Protein AF-A0A920QS45-F1 (afdb_monomer)

Secondary structure (DSSP, 8-state):
--EEEE-TTT--EEETTS-SB-TTT--B-TTPEEEEHHHHHHHHHHHHHHHHHHHHHHHHHHHHHHHHHHHHHHHHHTTTHHHHSPPPPPS---PPP--TT-B-SGGGSTT-----SS-PP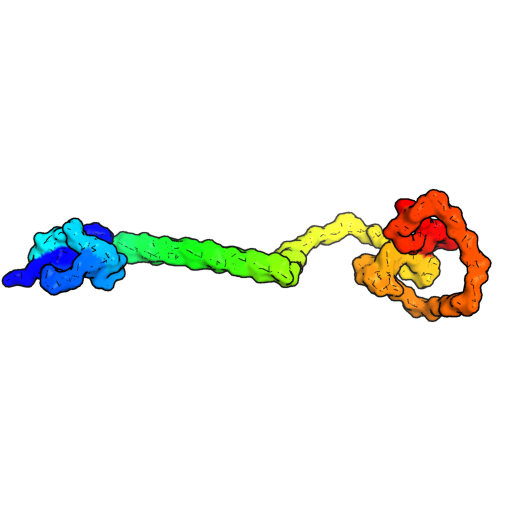P-SS-------SS---S--EEETTEEE---

Mean predicted aligned error: 12.73 Å

Sequence (151 aa):
MEQVRLCVYCGHPNNVGGGSRCRNCWLSLSAARILLRNEAEEISRQRRFRHLRIRIIRRSLLVMVILSLLAWLIIAQNNLASVIWPPNAASTDLNANTDVTSWSQFRNGVNNTGYVSDNSPTPDKILWTFKSSRPLVASPAVVRDRVFLSP

Solvent-accessible surface area (backbone atoms only — not comparable to full-atom values): 9375 Å² total; per-residue (Å²): 136,64,61,22,28,28,31,79,82,55,26,51,72,37,60,70,90,52,74,67,46,37,94,85,77,63,46,75,40,87,78,36,49,78,37,49,49,72,64,40,51,58,55,18,63,71,40,36,58,61,44,50,51,53,52,51,52,56,49,50,51,52,49,52,54,51,53,51,53,51,52,50,52,54,34,67,76,66,65,42,53,58,76,78,55,58,75,78,77,75,96,62,89,85,67,74,63,64,52,80,88,34,30,55,44,74,39,41,44,96,81,52,74,60,66,66,92,58,86,75,78,79,76,90,63,86,88,78,88,83,86,71,97,55,70,67,80,56,82,71,26,31,51,87,97,39,80,47,78,48,97

pLDDT: mean 87.39, std 6.18, range [61.34, 97.75]

Structure (mmCIF, N/CA/C/O backbone):
data_AF-A0A920QS45-F1
#
_entry.id   AF-A0A920QS45-F1
#
loop_
_atom_site.group_PDB
_atom_site.id
_atom_site.type_symbol
_atom_site.label_atom_id
_atom_site.label_alt_id
_atom_site.label_comp_id
_atom_site.label_asym_id
_atom_site.label_entity_id
_atom_site.label_seq_id
_atom_site.pdbx_PDB_ins_code
_atom_site.Cartn_x
_atom_site.Cartn_y
_atom_site.Cartn_z
_atom_site.occupancy
_atom_site.B_iso_or_equiv
_atom_site.auth_seq_id
_atom_site.auth_comp_id
_atom_site.auth_asym_id
_atom_site.auth_atom_id
_atom_site.pdbx_PDB_model_num
ATOM 1 N N . MET A 1 1 ? -40.079 -0.367 49.063 1.00 61.34 1 MET A N 1
ATOM 2 C CA . MET A 1 1 ? -38.703 -0.720 48.642 1.00 61.34 1 MET A CA 1
ATOM 3 C C . MET A 1 1 ? -38.710 -0.934 47.136 1.00 61.34 1 MET A C 1
ATOM 5 O O . MET A 1 1 ? -39.547 -1.691 46.663 1.00 61.34 1 MET A O 1
ATOM 9 N N . GLU A 1 2 ? -37.876 -0.217 46.380 1.00 85.06 2 GLU A N 1
ATOM 10 C CA . GLU A 1 2 ? -37.890 -0.251 44.908 1.00 85.06 2 GLU A CA 1
ATOM 11 C C . GLU A 1 2 ? -37.088 -1.455 44.378 1.00 85.06 2 GLU A C 1
ATOM 13 O O . GLU A 1 2 ? -35.934 -1.663 44.766 1.00 85.06 2 GLU A O 1
ATOM 18 N N . GLN A 1 3 ? -37.704 -2.257 43.506 1.00 91.31 3 GLN A N 1
ATOM 19 C CA . GLN A 1 3 ? -37.072 -3.413 42.864 1.00 91.31 3 GLN A CA 1
ATOM 20 C C . GLN A 1 3 ? -36.575 -3.051 41.462 1.00 91.31 3 GLN A C 1
ATOM 22 O O . GLN A 1 3 ? -37.232 -2.315 40.724 1.00 91.31 3 GLN A O 1
ATOM 27 N N . VAL A 1 4 ? -35.429 -3.610 41.068 1.00 93.00 4 VAL A N 1
ATOM 28 C CA . VAL A 1 4 ? -34.799 -3.381 39.761 1.00 93.00 4 VAL A CA 1
ATOM 29 C C . VAL A 1 4 ? -34.357 -4.697 39.118 1.00 93.00 4 VAL A C 1
ATOM 31 O O . VAL A 1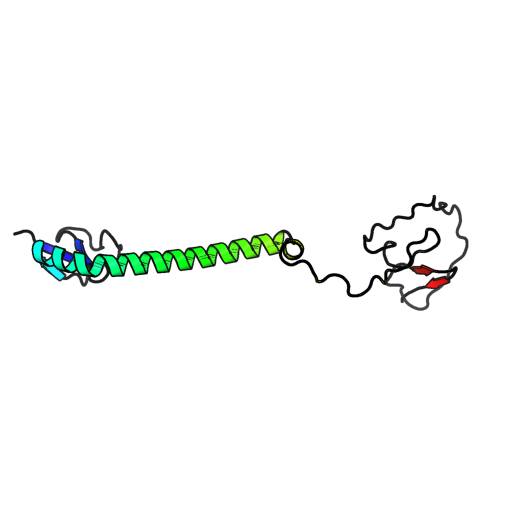 4 ? -34.009 -5.662 39.792 1.00 93.00 4 VAL A O 1
ATOM 34 N N . ARG A 1 5 ? -34.346 -4.732 37.784 1.00 93.25 5 ARG A N 1
ATOM 35 C CA . ARG A 1 5 ? -33.800 -5.816 36.958 1.00 93.25 5 ARG A CA 1
ATOM 36 C C . ARG A 1 5 ? -32.318 -5.571 36.684 1.00 93.25 5 ARG A C 1
ATOM 38 O O . ARG A 1 5 ? -31.958 -4.674 35.916 1.00 93.25 5 ARG A O 1
ATOM 45 N N . LEU A 1 6 ? -31.453 -6.393 37.266 1.00 91.94 6 LEU A N 1
ATOM 46 C CA . LEU A 1 6 ? -30.013 -6.343 37.044 1.00 91.94 6 LEU A CA 1
ATOM 47 C C . LEU A 1 6 ? -29.637 -7.090 35.757 1.00 91.94 6 LEU A C 1
ATOM 49 O O . LEU A 1 6 ? -29.892 -8.288 35.610 1.00 91.94 6 LEU A O 1
ATOM 53 N N . CYS A 1 7 ? -28.994 -6.392 34.818 1.00 90.75 7 CYS A N 1
ATOM 54 C CA . CYS A 1 7 ? -28.494 -7.013 33.594 1.00 90.75 7 CYS A CA 1
ATOM 55 C C . CYS A 1 7 ? -27.327 -7.966 33.899 1.00 90.75 7 CYS A C 1
ATOM 57 O O . CYS A 1 7 ? -26.301 -7.543 34.428 1.00 90.75 7 CYS A O 1
ATOM 59 N N . VAL A 1 8 ? -27.441 -9.232 33.488 1.00 88.00 8 VAL A N 1
ATOM 60 C CA . VAL A 1 8 ? -26.410 -10.262 33.729 1.00 88.00 8 VAL A CA 1
ATOM 61 C C . VAL A 1 8 ? -25.086 -9.934 33.037 1.00 88.00 8 VAL A C 1
ATOM 63 O O . VAL A 1 8 ? -24.020 -10.231 33.571 1.00 88.00 8 VAL A O 1
ATOM 66 N N . TYR A 1 9 ? -25.151 -9.275 31.879 1.00 86.12 9 TYR A N 1
ATOM 67 C CA . TYR A 1 9 ? -23.979 -8.960 31.068 1.00 86.12 9 TYR A CA 1
ATOM 68 C C . TYR A 1 9 ? -23.231 -7.728 31.580 1.00 86.12 9 TYR A C 1
ATOM 70 O O . TYR A 1 9 ? -22.056 -7.816 31.922 1.00 86.12 9 TYR A O 1
ATOM 78 N N . CYS A 1 10 ? -23.904 -6.575 31.651 1.00 87.12 10 CYS A N 1
ATOM 79 C CA . CYS A 1 10 ? -23.245 -5.310 31.994 1.00 87.12 10 CYS A CA 1
ATOM 80 C C . CYS A 1 10 ? -23.381 -4.890 33.460 1.00 87.12 10 CYS A C 1
ATOM 82 O O . CYS A 1 10 ? -22.761 -3.907 33.858 1.00 87.12 10 CYS A O 1
ATOM 84 N N . GLY A 1 11 ? -24.199 -5.592 34.249 1.00 88.44 11 GLY A N 1
ATOM 85 C CA . GLY A 1 11 ? -24.476 -5.240 35.641 1.00 88.44 11 GLY A CA 1
ATOM 86 C C . GLY A 1 11 ? -25.294 -3.960 35.811 1.00 88.44 11 GLY A C 1
ATOM 87 O O . GLY A 1 11 ? -25.396 -3.467 36.921 1.00 88.44 11 GLY A O 1
ATOM 88 N N . HIS A 1 12 ? -25.859 -3.378 34.749 1.00 90.56 12 HIS A N 1
ATOM 89 C CA . HIS A 1 12 ? -26.659 -2.158 34.873 1.00 90.56 12 HIS A CA 1
ATOM 90 C C . HIS A 1 12 ? -28.040 -2.470 35.478 1.00 90.56 12 HIS A C 1
ATOM 92 O O . HIS A 1 12 ? -28.706 -3.386 34.974 1.00 90.56 12 HIS A O 1
ATOM 98 N N . PRO A 1 13 ? -28.491 -1.727 36.505 1.00 91.44 13 PRO A N 1
ATOM 99 C CA . PRO A 1 13 ? -29.852 -1.831 37.018 1.00 91.44 13 PRO A CA 1
ATOM 100 C C . PRO A 1 13 ? -30.843 -1.176 36.044 1.00 91.44 13 PRO A C 1
ATOM 102 O O . PRO A 1 13 ? -30.618 -0.072 35.559 1.00 91.44 13 PRO A O 1
ATOM 105 N N . ASN A 1 14 ? -31.937 -1.867 35.728 1.00 91.44 14 ASN A N 1
ATOM 106 C CA . ASN A 1 14 ? -33.024 -1.382 34.871 1.00 91.44 14 ASN A CA 1
ATOM 107 C C . ASN A 1 14 ? -34.350 -1.478 35.635 1.00 91.44 14 ASN A C 1
ATOM 109 O O . ASN A 1 14 ? -34.507 -2.329 36.504 1.00 91.44 14 ASN A O 1
ATOM 113 N N . ASN A 1 15 ? -35.333 -0.655 35.289 1.00 91.31 15 ASN A N 1
ATOM 114 C CA . ASN A 1 15 ? -36.632 -0.671 35.971 1.00 91.31 15 ASN A CA 1
ATOM 115 C C . ASN A 1 15 ? -37.441 -1.926 35.584 1.00 91.31 15 ASN A C 1
ATOM 117 O O . ASN A 1 15 ? -37.400 -2.356 34.429 1.00 91.31 15 ASN A O 1
ATOM 121 N N . VAL A 1 16 ? -38.205 -2.497 36.524 1.00 88.12 16 VAL A N 1
ATOM 122 C CA . VAL A 1 16 ? -38.978 -3.743 36.316 1.00 88.12 16 VAL A CA 1
ATOM 123 C C . VAL A 1 16 ? -40.091 -3.575 35.269 1.00 88.12 16 VAL A C 1
ATOM 125 O O . VAL A 1 16 ? -40.313 -4.491 34.482 1.00 88.12 16 VAL A O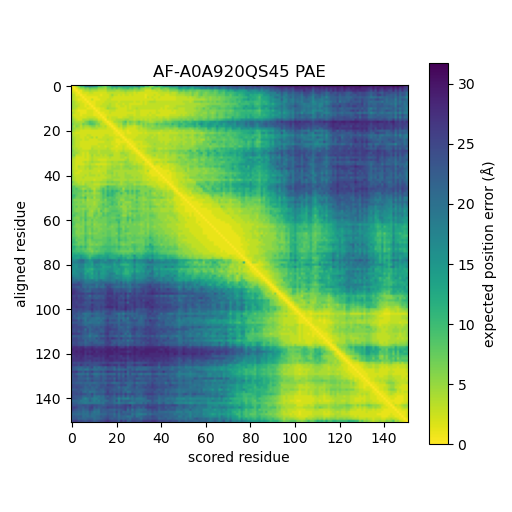 1
ATOM 128 N N . GLY A 1 17 ? -40.719 -2.396 35.194 1.00 83.06 17 GLY A N 1
ATOM 129 C CA . GLY A 1 17 ? -41.719 -2.037 34.173 1.00 83.06 17 GLY A CA 1
ATOM 130 C C . GLY A 1 17 ? -41.144 -1.421 32.889 1.00 83.06 17 GLY A C 1
ATOM 131 O O . GLY A 1 17 ? -41.879 -0.821 32.113 1.00 83.06 17 GLY A O 1
ATOM 132 N N . GLY A 1 18 ? -39.824 -1.486 32.686 1.00 84.94 18 GLY A N 1
ATOM 133 C CA . GLY A 1 18 ? -39.173 -0.963 31.484 1.00 84.94 18 GLY A CA 1
ATOM 134 C C . GLY A 1 18 ? -39.231 -1.914 30.282 1.00 84.94 18 GLY A C 1
ATOM 135 O O . GLY A 1 18 ? -39.807 -2.998 30.339 1.00 84.94 18 GLY A O 1
ATOM 136 N N . GLY A 1 19 ? -38.569 -1.518 29.190 1.00 87.50 19 GLY A N 1
ATOM 137 C CA . GLY A 1 19 ? -38.440 -2.346 27.987 1.00 87.50 19 GLY A CA 1
ATOM 138 C C . GLY A 1 19 ? -37.680 -3.663 28.209 1.00 87.50 19 GLY A C 1
ATOM 139 O O . GLY A 1 19 ? -36.981 -3.855 29.204 1.00 87.50 19 GLY A O 1
ATOM 140 N N . SER A 1 20 ? -37.768 -4.569 27.232 1.00 90.75 20 SER A N 1
ATOM 141 C CA . SER A 1 20 ? -37.149 -5.906 27.265 1.00 90.75 20 SER A CA 1
ATOM 142 C C . SER A 1 20 ? -35.625 -5.919 27.061 1.00 90.75 20 SER A C 1
ATOM 144 O O . SER A 1 20 ? -35.004 -6.982 27.113 1.00 90.75 20 SER A O 1
ATOM 146 N N . ARG A 1 21 ? -34.997 -4.757 26.839 1.00 92.31 21 ARG A N 1
ATOM 147 C CA . ARG A 1 21 ? -33.555 -4.605 26.584 1.00 92.31 21 ARG A CA 1
ATOM 148 C C . ARG A 1 21 ? -32.894 -3.695 27.609 1.00 92.31 21 ARG A C 1
ATOM 150 O O . ARG A 1 21 ? -33.490 -2.739 28.100 1.00 92.31 21 ARG A O 1
ATOM 157 N N . CYS A 1 22 ? -31.631 -3.978 27.908 1.00 90.56 22 CYS A N 1
ATOM 158 C CA . CYS A 1 22 ? -30.849 -3.184 28.843 1.00 90.56 22 CYS A CA 1
ATOM 159 C C . CYS A 1 22 ? -30.508 -1.807 28.259 1.00 90.56 22 CYS A C 1
ATOM 161 O O . CYS A 1 22 ? -29.989 -1.718 27.148 1.00 90.56 22 CYS A O 1
ATOM 163 N N . ARG A 1 23 ? -30.688 -0.732 29.035 1.00 88.50 23 ARG A N 1
ATOM 164 C CA . ARG A 1 23 ? -30.418 0.644 28.574 1.00 88.50 23 ARG A CA 1
ATOM 165 C C . ARG A 1 23 ? -28.941 0.937 28.280 1.00 88.50 23 ARG A C 1
ATOM 167 O O . ARG A 1 23 ? -28.647 1.849 27.522 1.00 88.50 23 ARG A O 1
ATOM 174 N N . ASN A 1 24 ? -28.009 0.164 28.844 1.00 87.44 24 ASN A N 1
ATOM 175 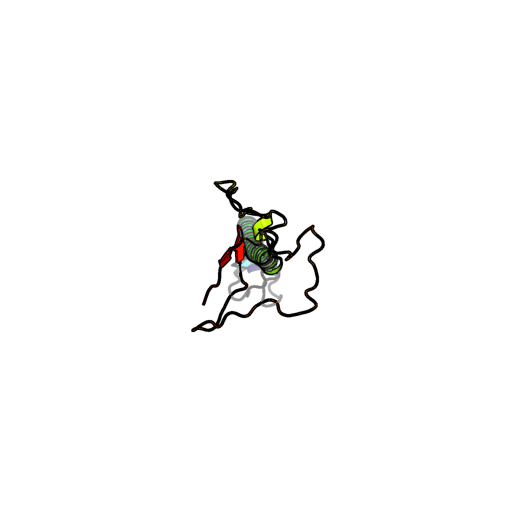C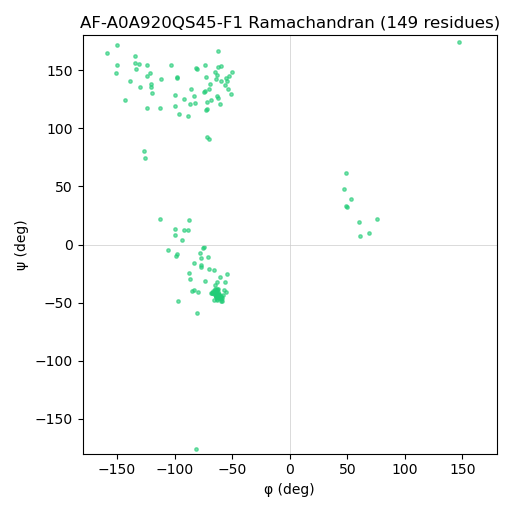 CA . ASN A 1 24 ? -26.568 0.413 28.707 1.00 87.44 24 ASN A CA 1
ATOM 176 C C . ASN A 1 24 ? -25.897 -0.426 27.599 1.00 87.44 24 ASN A C 1
ATOM 178 O O . ASN A 1 24 ? -25.130 0.082 26.775 1.00 87.44 24 ASN A O 1
ATOM 182 N N . CYS A 1 25 ? -26.151 -1.737 27.589 1.00 88.06 25 CYS A N 1
ATOM 183 C CA . CYS A 1 25 ? -25.540 -2.661 26.627 1.00 88.06 25 CYS A CA 1
ATOM 184 C C . CYS A 1 25 ? -26.494 -3.136 25.527 1.00 88.06 25 CYS A C 1
ATOM 186 O O . CYS A 1 25 ? -26.046 -3.848 24.636 1.00 88.06 25 CYS A O 1
ATOM 188 N N . TRP A 1 26 ? -27.778 -2.766 25.584 1.00 88.75 26 TRP A N 1
ATOM 189 C CA . TRP A 1 26 ? -28.806 -3.129 24.600 1.00 88.75 26 TRP A CA 1
ATOM 190 C C . TRP A 1 26 ? -29.079 -4.634 24.424 1.00 88.75 26 TRP A C 1
ATOM 192 O O . TRP A 1 26 ? -29.874 -5.026 23.572 1.00 88.75 26 TRP A O 1
ATOM 202 N N . LEU A 1 27 ? -28.483 -5.480 25.267 1.00 90.06 27 LEU A N 1
ATOM 203 C CA . LEU A 1 27 ? -28.755 -6.916 25.328 1.00 90.06 27 LEU A CA 1
ATOM 204 C C . LEU A 1 27 ? -30.117 -7.199 25.974 1.00 90.06 27 LEU A C 1
ATOM 206 O O . LEU A 1 27 ? -30.615 -6.408 26.781 1.00 90.06 27 LEU A O 1
ATOM 210 N N . SER A 1 28 ? -30.694 -8.352 25.629 1.00 90.94 28 SER A N 1
ATOM 211 C CA . SER A 1 28 ? -31.955 -8.837 26.201 1.00 90.94 28 SER A CA 1
ATOM 212 C C . SER A 1 28 ? -31.887 -8.934 27.730 1.00 90.94 28 SER A C 1
ATOM 214 O O . SER A 1 28 ? -30.903 -9.419 28.292 1.00 90.94 28 SER A O 1
ATOM 216 N N . LEU A 1 29 ? -32.958 -8.497 28.399 1.00 91.12 29 LEU A N 1
ATOM 217 C CA . LEU A 1 29 ? -33.175 -8.650 29.841 1.00 91.12 29 LEU A CA 1
ATOM 218 C C . LEU A 1 29 ? -33.954 -9.927 30.191 1.00 91.12 29 LEU A C 1
ATOM 220 O O . LEU A 1 29 ? -34.370 -10.073 31.336 1.00 91.12 29 LEU A O 1
ATOM 224 N N . SER A 1 30 ? -34.131 -10.861 29.253 1.00 87.31 30 SER A N 1
ATOM 225 C CA . SER A 1 30 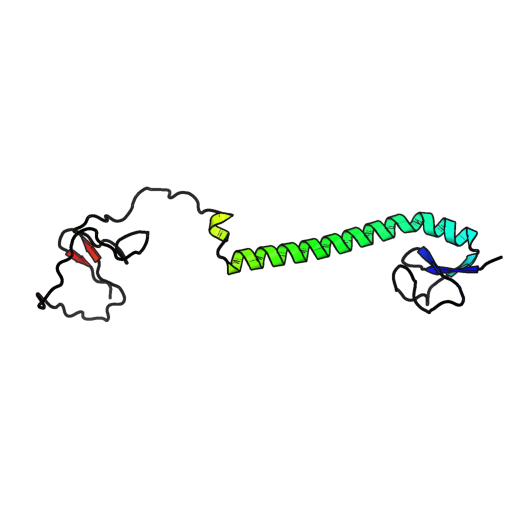? -34.842 -12.126 29.506 1.00 87.31 30 SER A CA 1
ATOM 226 C C . SER A 1 30 ? -34.254 -12.935 30.669 1.00 87.31 30 SER A C 1
ATOM 228 O O . SER A 1 30 ? -34.996 -13.584 31.393 1.00 87.31 30 SER A O 1
ATOM 230 N N . ALA A 1 31 ? -32.938 -12.854 30.887 1.00 87.00 31 ALA A N 1
ATOM 231 C CA . ALA A 1 31 ? -32.239 -13.518 31.991 1.00 87.00 31 ALA A CA 1
ATOM 232 C C . ALA A 1 31 ? -31.940 -12.586 33.187 1.00 87.00 31 ALA A C 1
ATOM 234 O O . ALA A 1 31 ? -31.100 -12.909 34.026 1.00 87.00 31 ALA A O 1
ATOM 235 N N . ALA A 1 32 ? -32.542 -11.393 33.250 1.00 88.50 32 ALA A N 1
ATOM 236 C CA . ALA A 1 32 ? -32.240 -10.421 34.299 1.00 88.50 32 ALA A CA 1
ATOM 237 C C . ALA A 1 32 ? -32.756 -10.880 35.671 1.00 88.50 32 ALA A C 1
ATOM 239 O O . ALA A 1 32 ? -33.881 -11.357 35.795 1.00 88.50 32 ALA A O 1
ATOM 240 N N . ARG A 1 33 ? -31.945 -10.683 36.718 1.00 89.00 33 ARG A N 1
ATOM 241 C CA . ARG A 1 33 ? -32.348 -10.969 38.104 1.00 89.00 33 ARG A CA 1
ATOM 242 C C . ARG A 1 33 ? -33.070 -9.760 38.692 1.00 89.00 33 ARG A C 1
ATOM 244 O O . ARG A 1 33 ? -32.587 -8.639 38.532 1.00 89.00 33 ARG A O 1
ATOM 251 N N . ILE A 1 34 ? -34.205 -9.980 39.350 1.00 90.31 34 ILE A N 1
ATOM 252 C CA . ILE A 1 34 ? -34.922 -8.938 40.094 1.00 90.31 34 ILE A CA 1
ATOM 253 C C . ILE A 1 34 ? -34.332 -8.898 41.501 1.00 90.31 34 ILE A C 1
ATOM 255 O O . ILE A 1 34 ? -34.327 -9.915 42.186 1.00 90.31 34 ILE A O 1
ATOM 259 N N . LEU A 1 35 ? -33.801 -7.747 41.897 1.00 90.06 35 LEU A N 1
ATOM 260 C CA . LEU A 1 35 ? -33.178 -7.523 43.202 1.00 90.06 35 LEU A CA 1
ATOM 261 C C . LEU A 1 35 ? -33.680 -6.199 43.784 1.00 90.06 35 LEU A C 1
ATOM 263 O O . LEU A 1 35 ? -34.195 -5.345 43.050 1.00 90.06 35 LEU A O 1
ATOM 267 N N . LEU A 1 36 ? -33.506 -6.004 45.093 1.00 91.88 36 LEU A N 1
ATOM 268 C CA . LEU A 1 36 ? -33.656 -4.667 45.661 1.00 91.88 36 LEU A CA 1
ATOM 269 C C . LEU A 1 36 ? -32.572 -3.737 45.101 1.00 91.88 36 LEU A C 1
ATOM 271 O O . LEU A 1 36 ? -31.451 -4.145 44.794 1.00 91.88 36 LEU A O 1
ATOM 275 N N . ARG A 1 37 ? -32.919 -2.454 44.976 1.00 87.88 37 ARG A N 1
ATOM 276 C CA . ARG A 1 37 ? -32.044 -1.425 44.404 1.00 87.88 37 ARG A CA 1
ATOM 277 C C . ARG A 1 37 ? -30.676 -1.319 45.091 1.00 87.88 37 ARG A C 1
ATOM 279 O O . ARG A 1 37 ? -29.678 -1.187 44.391 1.00 87.88 37 ARG A O 1
ATOM 286 N N . ASN A 1 38 ? -30.620 -1.421 46.418 1.00 89.69 38 ASN A N 1
ATOM 287 C CA . ASN A 1 38 ? -29.372 -1.351 47.189 1.00 89.69 38 ASN A CA 1
ATOM 288 C C . ASN A 1 38 ? -28.407 -2.501 46.842 1.00 89.69 38 ASN A C 1
ATOM 290 O O . ASN A 1 38 ? -27.246 -2.260 46.523 1.00 89.69 38 ASN A O 1
ATOM 294 N N . GLU A 1 39 ? -28.907 -3.735 46.814 1.00 88.88 39 GLU A N 1
ATOM 295 C CA . GLU A 1 39 ? -28.130 -4.932 46.478 1.00 88.88 39 GLU A CA 1
ATOM 296 C C . GLU A 1 39 ? -27.680 -4.914 45.005 1.00 88.88 39 GLU A C 1
ATOM 298 O O . GLU A 1 39 ? -26.539 -5.236 44.664 1.00 88.88 39 GLU A O 1
ATOM 303 N N . ALA A 1 40 ? -28.558 -4.460 44.105 1.00 86.88 40 ALA A N 1
ATOM 304 C CA . ALA A 1 40 ? -28.243 -4.318 42.688 1.00 86.88 40 ALA A CA 1
ATOM 305 C C . ALA A 1 40 ? -27.127 -3.289 42.428 1.00 86.88 40 ALA A C 1
ATOM 307 O O . ALA A 1 40 ? -26.287 -3.495 41.546 1.00 86.88 40 ALA A O 1
ATOM 308 N N . GLU A 1 41 ? -27.107 -2.183 43.174 1.00 87.75 41 GLU A N 1
ATOM 309 C CA . GLU A 1 41 ? -26.091 -1.138 43.041 1.00 87.75 41 GLU A CA 1
ATOM 310 C C . GLU A 1 41 ? -24.707 -1.630 43.475 1.00 87.75 41 GLU A C 1
ATOM 312 O O . GLU A 1 41 ? -23.734 -1.396 42.745 1.00 87.75 41 GLU A O 1
ATOM 317 N N . GLU A 1 42 ? -24.632 -2.381 44.577 1.00 88.00 42 GLU A N 1
ATOM 318 C CA . GLU A 1 42 ? -23.398 -2.983 45.088 1.00 88.00 42 GLU A CA 1
ATOM 319 C C . GLU A 1 42 ? -22.771 -3.947 44.066 1.00 88.00 42 GLU A C 1
ATOM 321 O O . GLU A 1 42 ? -21.601 -3.801 43.687 1.00 88.00 42 GLU A O 1
ATOM 326 N N . ILE A 1 43 ? -23.581 -4.848 43.497 1.00 86.00 43 ILE A N 1
ATOM 327 C CA . ILE A 1 43 ? -23.139 -5.780 42.448 1.00 86.00 43 ILE A CA 1
ATOM 328 C C . ILE A 1 43 ? -22.744 -5.029 41.164 1.00 86.00 43 ILE A C 1
ATOM 330 O O . ILE A 1 43 ? -21.771 -5.399 40.490 1.00 86.00 43 ILE A O 1
ATOM 334 N N . SER A 1 44 ? -23.470 -3.963 40.799 1.00 85.44 44 SER A N 1
ATOM 335 C CA . SER A 1 44 ? -23.153 -3.180 39.596 1.00 85.44 44 SER A CA 1
ATOM 336 C C . SER A 1 44 ? -21.778 -2.525 39.695 1.00 85.44 44 SER A C 1
ATOM 338 O O . SER A 1 44 ? -21.031 -2.506 38.711 1.00 85.44 44 SER A O 1
ATOM 340 N N . ARG A 1 45 ? -21.414 -2.029 40.885 1.00 83.44 45 ARG A N 1
ATOM 341 C CA . ARG A 1 45 ? -20.170 -1.294 41.120 1.00 83.44 45 ARG A CA 1
ATOM 342 C C . ARG A 1 45 ? -18.957 -2.178 40.854 1.00 83.44 45 ARG A C 1
ATOM 344 O O . ARG A 1 45 ? -18.033 -1.754 40.163 1.00 83.44 45 ARG A O 1
ATOM 351 N N . GLN A 1 46 ? -19.015 -3.431 41.304 1.00 81.00 46 GLN A N 1
ATOM 352 C CA . GLN A 1 46 ? -17.959 -4.421 41.082 1.00 81.00 46 GLN A CA 1
ATOM 353 C C . GLN A 1 46 ? -17.815 -4.811 39.598 1.00 81.00 46 GLN A C 1
ATOM 355 O O . GLN A 1 46 ? -16.704 -4.941 39.084 1.00 81.00 46 GLN A O 1
ATOM 360 N N . ARG A 1 47 ? -18.924 -4.978 38.863 1.00 80.88 47 ARG A N 1
ATOM 361 C CA . ARG A 1 47 ? -18.901 -5.500 37.477 1.00 80.88 47 ARG A CA 1
ATOM 362 C C . ARG A 1 47 ? -18.694 -4.432 36.401 1.00 80.88 47 ARG A C 1
ATOM 364 O O . ARG A 1 47 ? -18.197 -4.745 35.313 1.00 80.88 47 ARG A O 1
ATOM 371 N N . ARG A 1 48 ? -19.043 -3.173 36.687 1.00 78.94 48 ARG A N 1
ATOM 372 C CA . ARG A 1 48 ? -19.026 -2.062 35.721 1.00 78.94 48 ARG A CA 1
ATOM 373 C C . ARG A 1 48 ? -17.645 -1.832 35.111 1.00 78.94 48 ARG A C 1
ATOM 375 O O . ARG A 1 48 ? -17.544 -1.672 33.894 1.00 78.94 48 ARG A O 1
ATOM 382 N N . PHE A 1 49 ? -16.585 -1.864 35.918 1.00 77.31 49 PHE A N 1
ATOM 383 C CA . PHE A 1 49 ? -15.221 -1.621 35.437 1.00 77.31 49 PHE A CA 1
ATOM 384 C C . PHE A 1 49 ? -14.755 -2.683 34.437 1.00 77.31 49 PHE A C 1
ATOM 386 O O . PHE A 1 49 ? -14.245 -2.338 33.370 1.00 77.31 49 PHE A O 1
ATOM 393 N N . ARG A 1 50 ? -15.000 -3.970 34.718 1.00 81.69 50 ARG A N 1
ATOM 394 C CA . ARG A 1 50 ? -14.640 -5.072 33.809 1.00 81.69 50 ARG A CA 1
ATOM 395 C C . ARG A 1 50 ? -15.376 -4.959 32.474 1.00 81.69 50 ARG A C 1
ATOM 397 O O . ARG A 1 50 ? -14.764 -5.121 31.420 1.00 81.69 50 ARG A O 1
ATOM 404 N N . HIS A 1 51 ? -16.668 -4.632 32.507 1.00 82.38 51 HIS A N 1
ATOM 405 C CA . HIS A 1 51 ? -17.471 -4.506 31.291 1.00 82.38 51 HIS A CA 1
ATOM 406 C C . HIS A 1 51 ? -17.060 -3.296 30.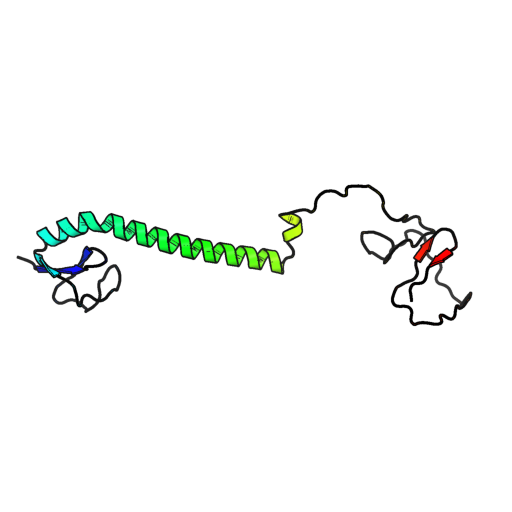437 1.00 82.38 51 HIS A C 1
ATOM 408 O O . HIS A 1 51 ? -16.955 -3.411 29.216 1.00 82.38 51 HIS A O 1
ATOM 414 N N . LEU A 1 52 ? -16.793 -2.141 31.060 1.00 83.56 52 LEU A N 1
ATOM 415 C CA . LEU A 1 52 ? -16.296 -0.959 30.348 1.00 83.56 52 LEU A CA 1
ATOM 416 C C . LEU A 1 52 ? -14.914 -1.216 29.740 1.00 83.56 52 LEU A C 1
ATOM 418 O O . LEU A 1 52 ? -14.718 -0.927 28.562 1.00 83.56 52 LEU A O 1
ATOM 422 N N . ARG A 1 53 ? -13.997 -1.840 30.492 1.00 87.06 53 ARG A N 1
ATOM 423 C CA . ARG A 1 53 ? -12.652 -2.189 30.012 1.00 87.06 53 ARG A CA 1
ATOM 424 C C . ARG A 1 53 ? -12.709 -3.101 28.786 1.00 87.06 53 ARG A C 1
ATOM 426 O O . ARG A 1 53 ? -12.091 -2.793 27.775 1.00 87.06 53 ARG A O 1
ATOM 433 N N . ILE A 1 54 ? -13.506 -4.172 28.827 1.00 85.25 54 ILE A N 1
ATOM 434 C CA . ILE A 1 54 ? -13.659 -5.091 27.684 1.00 85.25 54 ILE A CA 1
ATOM 435 C C . ILE A 1 54 ? -14.305 -4.385 26.482 1.00 85.25 54 ILE A C 1
ATOM 437 O O . ILE A 1 54 ? -13.894 -4.609 25.345 1.00 85.25 54 ILE A O 1
ATOM 441 N N . ARG A 1 55 ? -15.298 -3.513 26.706 1.00 86.69 55 ARG A N 1
ATOM 442 C CA . ARG A 1 55 ? -15.965 -2.762 25.628 1.00 86.69 55 ARG A CA 1
ATOM 443 C C . ARG A 1 55 ? -15.013 -1.782 24.943 1.00 86.69 55 ARG A C 1
ATOM 445 O O . ARG A 1 55 ? -15.048 -1.685 23.720 1.00 86.69 55 ARG A O 1
ATOM 452 N N . ILE A 1 56 ? -14.179 -1.083 25.713 1.00 90.94 56 ILE A N 1
ATOM 453 C CA . ILE A 1 56 ? -13.170 -0.159 25.183 1.00 90.94 56 ILE A CA 1
ATOM 454 C C . ILE A 1 56 ? -12.115 -0.936 24.396 1.00 90.94 56 ILE A C 1
ATOM 456 O O . ILE A 1 56 ? -11.877 -0.586 23.249 1.00 90.94 56 ILE A O 1
ATOM 460 N N . ILE A 1 57 ? -11.583 -2.034 24.944 1.00 93.31 57 ILE A N 1
ATOM 461 C CA . ILE A 1 57 ? -10.586 -2.873 24.255 1.00 93.31 57 ILE A CA 1
ATOM 462 C C . ILE A 1 57 ? -11.142 -3.440 22.942 1.00 93.31 57 ILE A C 1
ATOM 464 O O . ILE A 1 57 ? -10.495 -3.365 21.905 1.00 93.31 57 ILE A O 1
ATOM 468 N N . ARG A 1 58 ? -12.366 -3.985 22.941 1.00 91.69 58 ARG A N 1
ATOM 469 C CA . ARG A 1 58 ? -12.973 -4.506 21.703 1.00 91.69 58 ARG A CA 1
ATOM 470 C C . ARG A 1 58 ? -13.171 -3.413 20.657 1.00 91.69 58 ARG A C 1
ATOM 472 O O . ARG A 1 58 ? -12.918 -3.647 19.481 1.00 91.69 58 ARG A O 1
ATOM 479 N N . ARG A 1 59 ? -13.612 -2.223 21.072 1.00 93.88 59 ARG A N 1
ATOM 480 C CA . ARG A 1 59 ? -13.779 -1.084 20.160 1.00 93.88 59 ARG A CA 1
ATOM 481 C C . ARG A 1 59 ? -12.441 -0.571 19.640 1.00 93.88 59 ARG A C 1
ATOM 483 O O . ARG A 1 59 ? -12.349 -0.305 18.450 1.00 93.88 59 ARG A O 1
ATOM 490 N N . SER A 1 60 ? -11.417 -0.479 20.486 1.00 95.31 60 SER A N 1
ATOM 491 C CA . SER A 1 60 ? -10.088 -0.043 20.058 1.00 95.31 60 SER A CA 1
ATOM 492 C C . SER A 1 60 ? -9.475 -1.030 19.070 1.00 95.31 60 SER A C 1
ATOM 494 O O . SER A 1 60 ? -8.934 -0.599 18.065 1.00 95.31 60 SER A O 1
ATOM 496 N N . LEU A 1 61 ? -9.627 -2.341 19.291 1.00 96.94 61 LEU A N 1
ATOM 497 C CA . LEU A 1 61 ? -9.164 -3.364 18.348 1.00 96.94 61 LEU A CA 1
ATOM 498 C C . LEU A 1 61 ? -9.842 -3.234 16.979 1.00 96.94 61 LEU A C 1
ATOM 500 O O . LEU A 1 61 ? -9.156 -3.245 15.964 1.00 96.94 61 LEU A O 1
ATOM 504 N N . LEU A 1 62 ? -11.167 -3.047 16.941 1.00 96.44 62 LEU A N 1
ATOM 505 C CA . LEU A 1 62 ? -11.885 -2.834 15.678 1.00 96.44 62 LEU A CA 1
ATOM 506 C C . LEU A 1 62 ? -11.412 -1.566 14.957 1.00 96.44 62 LEU A C 1
ATOM 508 O O . LEU A 1 62 ? -11.177 -1.600 13.754 1.00 96.44 62 LEU A O 1
ATOM 512 N N . VAL A 1 63 ? -11.230 -0.465 15.691 1.00 97.19 63 VAL A N 1
ATOM 513 C CA . VAL A 1 63 ? -10.725 0.793 15.122 1.00 97.19 63 VAL A CA 1
ATOM 514 C C . VAL A 1 63 ? -9.307 0.618 14.579 1.00 97.19 63 VAL A C 1
ATOM 516 O O . VAL A 1 63 ? -9.038 1.055 13.468 1.00 97.19 63 VAL A O 1
ATOM 519 N N . MET A 1 64 ? -8.421 -0.070 15.302 1.00 97.38 64 MET A N 1
ATOM 520 C CA . MET A 1 64 ? -7.053 -0.340 14.846 1.00 97.38 64 MET A CA 1
ATOM 521 C C . MET A 1 64 ? -7.023 -1.166 13.556 1.00 97.38 64 MET A C 1
ATOM 523 O O . MET A 1 64 ? -6.265 -0.840 12.646 1.00 97.38 64 MET A O 1
ATOM 527 N N . VAL A 1 65 ? -7.870 -2.196 13.446 1.00 97.44 65 VAL A N 1
ATOM 528 C CA . VAL A 1 65 ? -7.982 -3.006 12.221 1.00 97.44 65 VAL A CA 1
ATOM 529 C C . VAL A 1 65 ? -8.458 -2.150 11.045 1.00 97.44 65 VAL A C 1
ATOM 531 O O . VAL A 1 65 ? -7.868 -2.206 9.970 1.00 97.44 65 VAL A O 1
ATOM 534 N N . ILE A 1 66 ? -9.479 -1.312 11.251 1.00 97.56 66 ILE A N 1
ATOM 535 C CA . ILE A 1 66 ? -9.999 -0.419 10.205 1.00 97.56 66 ILE A CA 1
ATOM 536 C C . ILE A 1 66 ? -8.934 0.596 9.771 1.00 97.56 66 ILE A C 1
ATOM 538 O O . ILE A 1 66 ? -8.711 0.770 8.577 1.00 97.56 66 ILE A O 1
ATOM 542 N N . LEU A 1 67 ? -8.249 1.238 10.720 1.00 97.75 67 LEU A N 1
ATOM 543 C CA . LEU A 1 67 ? -7.193 2.208 10.420 1.00 97.75 67 LEU A CA 1
ATOM 544 C C . LEU A 1 67 ? -6.021 1.564 9.672 1.00 97.75 67 LEU A C 1
ATOM 546 O O . LEU A 1 67 ? -5.495 2.168 8.742 1.00 97.75 67 LEU A O 1
ATOM 550 N N . SER A 1 68 ? -5.647 0.334 10.027 1.00 96.38 68 SER A N 1
ATOM 551 C CA . SER A 1 68 ? -4.605 -0.416 9.321 1.00 96.38 68 SER A CA 1
ATOM 552 C C . SER A 1 68 ? -4.997 -0.726 7.873 1.00 96.38 68 SER A C 1
ATOM 554 O O . SER A 1 68 ? -4.189 -0.506 6.972 1.00 96.38 68 SER A O 1
ATOM 556 N N . LEU A 1 69 ? -6.237 -1.164 7.630 1.00 97.50 69 LEU A N 1
ATOM 557 C CA . LEU A 1 69 ? -6.742 -1.425 6.277 1.00 97.50 69 LEU A CA 1
ATOM 558 C C . LEU A 1 69 ? -6.831 -0.145 5.435 1.00 97.50 69 LEU A C 1
ATOM 560 O O . LEU A 1 69 ? -6.460 -0.159 4.263 1.00 97.50 69 LEU A O 1
ATOM 564 N N . LEU A 1 70 ? -7.282 0.965 6.029 1.00 97.00 70 LEU A N 1
ATOM 565 C CA . LEU A 1 70 ? -7.329 2.266 5.357 1.00 97.00 70 LEU A CA 1
ATOM 566 C C . LEU A 1 70 ? -5.926 2.769 5.005 1.00 97.00 70 LEU A C 1
ATOM 568 O O . LEU A 1 70 ? -5.702 3.198 3.876 1.00 97.00 70 LEU A O 1
ATOM 572 N N . ALA A 1 71 ? -4.975 2.678 5.938 1.00 94.62 71 ALA A N 1
ATOM 573 C CA . ALA A 1 71 ? -3.587 3.046 5.682 1.00 94.62 71 ALA A CA 1
ATOM 574 C C . ALA A 1 71 ? -2.989 2.206 4.544 1.00 94.62 71 ALA A C 1
ATOM 576 O O . ALA A 1 71 ? -2.383 2.757 3.628 1.00 94.62 71 ALA A O 1
ATOM 577 N N . TRP A 1 72 ? -3.217 0.889 4.556 1.00 94.56 72 TRP A N 1
ATOM 578 C CA . TRP A 1 72 ? -2.775 0.000 3.482 1.00 94.56 72 TRP A CA 1
ATOM 579 C C . TRP A 1 72 ? -3.368 0.390 2.120 1.00 94.56 72 TRP A C 1
ATOM 581 O O . TRP A 1 72 ? -2.626 0.508 1.145 1.00 94.56 72 TRP A O 1
ATOM 591 N N . LEU A 1 73 ? -4.676 0.661 2.056 1.00 94.88 73 LEU A N 1
ATOM 592 C CA . LEU A 1 73 ? -5.350 1.068 0.821 1.00 94.88 73 LEU A CA 1
ATOM 593 C C . LEU A 1 73 ? -4.764 2.370 0.253 1.00 94.88 73 LEU A C 1
ATOM 595 O O . LEU A 1 73 ? -4.498 2.455 -0.946 1.00 94.88 73 LEU A O 1
ATOM 599 N N . ILE A 1 74 ? -4.520 3.363 1.114 1.00 94.12 74 ILE A N 1
ATOM 600 C CA . ILE A 1 74 ? -3.921 4.645 0.721 1.00 94.12 74 ILE A CA 1
ATOM 601 C C . ILE A 1 74 ? -2.512 4.431 0.157 1.00 94.12 74 ILE A C 1
ATOM 603 O O . ILE A 1 74 ? -2.184 4.992 -0.889 1.00 94.12 74 ILE A O 1
ATOM 607 N N . ILE A 1 75 ? -1.689 3.608 0.813 1.00 91.38 75 ILE A N 1
ATOM 608 C CA . ILE A 1 75 ? -0.319 3.324 0.363 1.00 91.38 75 ILE A CA 1
ATOM 609 C C . ILE A 1 75 ? -0.326 2.640 -1.008 1.00 91.38 75 ILE A C 1
ATOM 611 O O . ILE A 1 75 ? 0.435 3.041 -1.891 1.00 91.38 75 ILE A O 1
ATOM 615 N N . ALA A 1 76 ? -1.199 1.646 -1.194 1.00 88.06 76 ALA A N 1
ATOM 616 C CA . ALA A 1 76 ? -1.290 0.872 -2.427 1.00 88.06 76 ALA A CA 1
ATOM 617 C C . ALA A 1 76 ? -1.756 1.717 -3.622 1.00 88.06 76 ALA A C 1
ATOM 619 O O . ALA A 1 76 ? -1.196 1.603 -4.707 1.00 88.06 76 ALA A O 1
ATOM 620 N N . GLN A 1 77 ? -2.753 2.588 -3.433 1.00 90.12 77 GLN A N 1
ATOM 621 C CA . GLN A 1 77 ? -3.299 3.394 -4.532 1.00 90.12 77 GLN A CA 1
ATOM 622 C C . GLN A 1 77 ? -2.376 4.535 -4.968 1.00 90.12 77 GLN A C 1
ATOM 624 O O . GLN A 1 77 ? -2.361 4.895 -6.141 1.00 90.12 77 GLN A O 1
ATOM 629 N N . ASN A 1 78 ? -1.600 5.100 -4.043 1.00 88.00 78 ASN A N 1
ATOM 630 C CA . ASN A 1 78 ? -0.767 6.273 -4.314 1.00 88.00 78 ASN A CA 1
ATOM 631 C C . ASN A 1 78 ? 0.707 5.922 -4.578 1.00 88.00 78 ASN A C 1
ATOM 633 O O . ASN A 1 78 ? 1.539 6.823 -4.635 1.00 88.00 78 ASN A O 1
ATOM 637 N N . ASN A 1 79 ? 1.052 4.631 -4.703 1.00 81.38 79 ASN A N 1
ATOM 638 C CA . ASN A 1 79 ? 2.436 4.153 -4.832 1.00 81.38 79 ASN A CA 1
ATOM 639 C C . ASN A 1 79 ? 3.392 4.744 -3.770 1.00 81.38 79 ASN A C 1
ATOM 641 O O . ASN A 1 79 ? 4.578 4.939 -4.023 1.00 81.38 79 ASN A O 1
ATOM 645 N N . LEU A 1 80 ? 2.895 5.000 -2.553 1.00 83.44 80 LEU A N 1
ATOM 646 C CA . LEU A 1 80 ? 3.676 5.611 -1.462 1.00 83.44 80 LEU A CA 1
ATOM 647 C C . LEU A 1 80 ? 4.667 4.634 -0.811 1.00 83.44 80 LEU A C 1
ATOM 649 O O . LEU A 1 80 ? 5.428 5.020 0.076 1.00 83.44 80 LEU A O 1
ATOM 653 N N . ALA A 1 81 ? 4.670 3.370 -1.239 1.00 83.50 81 ALA A N 1
ATOM 654 C CA . ALA A 1 81 ? 5.543 2.337 -0.696 1.00 83.50 81 ALA A CA 1
ATOM 655 C C . ALA A 1 81 ? 7.029 2.712 -0.808 1.00 83.50 81 ALA A C 1
ATOM 657 O O . ALA A 1 81 ? 7.770 2.496 0.144 1.00 83.50 81 ALA A O 1
ATOM 658 N N . SER A 1 82 ? 7.441 3.338 -1.914 1.00 79.88 82 SER A N 1
ATOM 659 C CA . SER A 1 82 ? 8.828 3.768 -2.138 1.00 79.88 82 SER A CA 1
ATOM 660 C C . SER A 1 82 ? 9.266 4.937 -1.251 1.00 79.88 82 SER A C 1
ATOM 662 O O . SER A 1 82 ? 10.460 5.118 -1.036 1.00 79.88 82 SER A O 1
ATOM 664 N N . VAL A 1 83 ? 8.323 5.721 -0.718 1.00 85.75 83 VAL A N 1
ATOM 665 C CA . VAL A 1 83 ? 8.610 6.824 0.215 1.00 85.75 83 VAL A CA 1
ATOM 666 C C . VAL A 1 83 ? 8.765 6.297 1.643 1.00 85.75 83 VAL A C 1
ATOM 668 O O . VAL A 1 83 ? 9.627 6.760 2.383 1.00 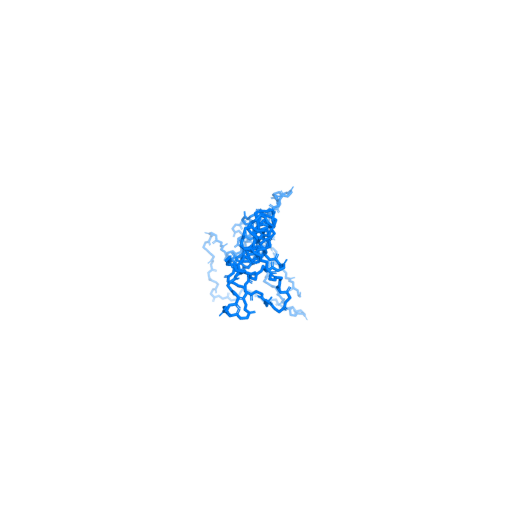85.75 83 VAL A O 1
ATOM 671 N N . ILE A 1 84 ? 7.933 5.326 2.033 1.00 86.06 84 ILE A N 1
ATOM 672 C CA . ILE A 1 84 ? 7.921 4.753 3.390 1.00 86.06 84 ILE A CA 1
ATOM 673 C C . ILE A 1 84 ? 9.050 3.729 3.561 1.00 86.06 84 ILE A C 1
ATOM 675 O O . ILE A 1 84 ? 9.715 3.700 4.596 1.00 86.06 84 ILE A O 1
ATOM 679 N N . TRP A 1 85 ? 9.274 2.907 2.538 1.00 85.44 85 TRP A N 1
ATOM 680 C CA . TRP A 1 85 ? 10.332 1.906 2.479 1.00 85.44 85 TRP A CA 1
ATOM 681 C C . TRP A 1 85 ? 11.136 2.112 1.199 1.00 85.44 85 TRP A C 1
ATOM 683 O O . TRP A 1 85 ? 10.898 1.423 0.200 1.00 85.44 85 TRP A O 1
ATOM 693 N N . PRO A 1 86 ? 12.067 3.082 1.194 1.00 83.75 86 PRO A N 1
ATOM 694 C CA . PRO A 1 86 ? 12.945 3.260 0.055 1.00 83.75 86 PRO A CA 1
ATOM 695 C C . PRO A 1 86 ? 13.756 1.976 -0.170 1.00 83.75 86 PRO A C 1
ATOM 697 O O . PRO A 1 86 ? 14.170 1.330 0.799 1.00 83.75 86 PRO A O 1
ATOM 700 N N . PRO A 1 87 ? 13.980 1.579 -1.435 1.00 81.75 87 PRO A N 1
ATOM 701 C CA . PRO A 1 87 ? 14.875 0.474 -1.730 1.00 81.75 87 PRO A CA 1
ATOM 702 C C . PRO A 1 87 ? 16.275 0.788 -1.196 1.00 81.75 87 PRO A C 1
ATOM 704 O O . PRO A 1 87 ? 16.672 1.951 -1.085 1.00 81.75 87 PRO A O 1
ATOM 707 N N . ASN A 1 88 ? 17.035 -0.262 -0.887 1.00 83.56 88 ASN A N 1
ATOM 708 C CA . ASN A 1 88 ? 18.440 -0.105 -0.530 1.00 83.56 88 ASN A CA 1
ATOM 709 C C . ASN A 1 88 ? 19.168 0.653 -1.644 1.00 83.56 88 ASN A C 1
ATOM 711 O O . ASN A 1 88 ? 18.879 0.450 -2.828 1.00 83.56 88 ASN A O 1
ATOM 715 N N . ALA A 1 89 ? 20.120 1.503 -1.257 1.00 81.06 89 ALA A N 1
ATOM 716 C CA . ALA A 1 89 ? 20.986 2.167 -2.218 1.00 81.06 89 ALA A CA 1
ATOM 717 C C . ALA A 1 89 ? 21.626 1.129 -3.152 1.00 81.06 89 ALA A C 1
ATOM 719 O O . ALA A 1 89 ? 21.918 -0.000 -2.738 1.00 81.06 89 ALA A O 1
ATOM 720 N N . ALA A 1 90 ? 21.815 1.510 -4.416 1.00 79.75 90 ALA A N 1
ATOM 721 C CA . ALA A 1 90 ? 22.449 0.643 -5.395 1.00 79.75 90 ALA A CA 1
ATOM 722 C C . ALA A 1 90 ? 23.802 0.158 -4.854 1.00 79.75 90 ALA A C 1
ATOM 724 O O . ALA A 1 90 ? 24.592 0.940 -4.331 1.00 79.75 90 ALA A O 1
ATOM 725 N N . SER A 1 91 ? 24.075 -1.142 -4.976 1.00 81.00 91 SER A N 1
ATOM 726 C CA . SER A 1 91 ? 25.348 -1.717 -4.523 1.00 81.00 91 SER A CA 1
ATOM 727 C C . SER A 1 91 ? 26.533 -1.309 -5.408 1.00 81.00 91 SER A C 1
ATOM 729 O O . SER A 1 91 ? 27.677 -1.577 -5.054 1.00 81.00 91 SER A O 1
ATOM 731 N N . THR A 1 92 ? 26.265 -0.689 -6.562 1.00 80.44 92 THR A N 1
ATOM 732 C CA . THR A 1 92 ? 27.252 -0.258 -7.558 1.00 80.44 92 THR A CA 1
ATOM 733 C C . THR A 1 92 ? 26.749 0.963 -8.325 1.00 80.44 92 THR A C 1
ATOM 735 O O . THR A 1 92 ? 25.568 1.009 -8.664 1.00 80.44 92 THR A O 1
ATOM 738 N N . ASP A 1 93 ? 27.655 1.849 -8.740 1.00 75.19 93 ASP A N 1
ATOM 739 C CA . ASP A 1 93 ? 27.354 3.003 -9.609 1.00 75.19 93 ASP A CA 1
ATOM 740 C C . ASP A 1 93 ? 27.429 2.678 -11.116 1.00 75.19 93 ASP A C 1
ATOM 742 O O . ASP A 1 93 ? 27.599 3.561 -11.961 1.00 75.19 93 ASP A O 1
ATOM 746 N N . LEU A 1 94 ? 27.313 1.396 -11.478 1.00 76.12 94 LEU A N 1
ATOM 747 C CA . LEU A 1 94 ? 27.322 0.941 -12.868 1.00 76.12 94 LEU A CA 1
ATOM 748 C C . LEU A 1 94 ? 26.015 1.340 -13.562 1.00 76.12 94 LEU A C 1
ATOM 750 O O . LEU A 1 94 ? 25.029 0.609 -13.533 1.00 76.12 94 LEU A O 1
ATOM 754 N N . ASN A 1 95 ? 26.028 2.501 -14.208 1.00 75.06 95 ASN A N 1
ATOM 755 C CA . ASN A 1 95 ? 24.953 2.964 -15.076 1.00 75.06 95 ASN A CA 1
ATOM 756 C C . ASN A 1 95 ? 25.344 2.795 -16.547 1.00 75.06 95 ASN A C 1
ATOM 758 O O . ASN A 1 95 ? 26.527 2.777 -16.898 1.00 75.06 95 ASN A O 1
ATOM 762 N N . ALA A 1 96 ? 24.348 2.670 -17.422 1.00 75.19 96 ALA A N 1
ATOM 763 C CA . ALA A 1 96 ? 24.606 2.669 -18.853 1.00 75.19 96 ALA A CA 1
ATOM 764 C C . ALA A 1 96 ? 25.169 4.036 -19.278 1.00 75.19 96 ALA A C 1
ATOM 766 O O . ALA A 1 96 ? 24.757 5.076 -18.759 1.00 75.19 96 ALA A O 1
ATOM 767 N N . ASN A 1 97 ? 26.122 4.039 -20.212 1.00 74.06 97 ASN A N 1
ATOM 768 C CA . ASN A 1 97 ? 26.688 5.288 -20.715 1.00 74.06 97 ASN A CA 1
ATOM 769 C C . ASN A 1 97 ? 25.590 6.114 -21.408 1.00 74.06 97 ASN A C 1
ATOM 771 O O . ASN A 1 97 ? 24.915 5.591 -22.290 1.00 74.06 97 ASN A O 1
ATOM 775 N N . THR A 1 98 ? 25.399 7.366 -21.005 1.00 74.00 98 THR A N 1
ATOM 776 C CA . THR A 1 98 ? 24.380 8.279 -21.560 1.00 74.00 98 THR A CA 1
ATOM 777 C C . THR A 1 98 ? 25.005 9.452 -22.316 1.00 74.00 98 THR A C 1
ATOM 779 O O . THR A 1 98 ? 24.361 10.481 -22.510 1.00 74.00 98 THR A O 1
ATOM 782 N N . ASP A 1 99 ? 26.256 9.298 -22.767 1.00 77.62 99 ASP A N 1
ATOM 783 C CA . ASP A 1 99 ? 26.918 10.252 -23.658 1.00 77.62 99 ASP A CA 1
ATOM 784 C C . ASP A 1 99 ? 26.045 10.585 -24.874 1.00 77.62 99 ASP A C 1
ATOM 786 O O . ASP A 1 99 ? 25.328 9.730 -25.396 1.00 77.62 99 ASP A O 1
ATOM 790 N N . VAL A 1 100 ? 26.175 11.815 -25.378 1.00 77.25 100 VAL A N 1
ATOM 791 C CA . VAL A 1 100 ? 25.387 12.371 -26.497 1.00 77.25 100 VAL A CA 1
ATOM 792 C C . VAL A 1 100 ? 25.412 11.539 -27.782 1.00 77.25 100 VAL A C 1
ATOM 794 O O . VAL A 1 100 ? 24.473 11.600 -28.569 1.00 77.25 100 VAL A O 1
ATOM 797 N N . THR A 1 101 ? 26.455 10.737 -27.995 1.00 83.31 101 THR A N 1
ATOM 798 C CA . THR A 1 101 ? 26.603 9.858 -29.166 1.00 83.31 101 THR A CA 1
ATOM 799 C C . THR A 1 101 ? 26.090 8.437 -28.930 1.00 83.31 101 THR A C 1
ATOM 801 O O . THR A 1 101 ? 26.232 7.569 -29.792 1.00 83.31 101 THR A O 1
ATOM 804 N N . SER A 1 102 ? 25.512 8.169 -27.759 1.00 86.69 102 SER A N 1
ATOM 805 C CA . SER A 1 102 ? 25.069 6.843 -27.352 1.00 86.69 102 SER A CA 1
ATOM 806 C C . SER A 1 102 ? 23.592 6.820 -26.974 1.00 86.69 102 SER A C 1
ATOM 808 O O . SER A 1 102 ? 23.046 7.759 -26.408 1.00 86.69 102 SER A O 1
ATOM 810 N N . TRP A 1 103 ? 22.955 5.701 -27.296 1.00 89.69 103 TRP A N 1
ATOM 811 C CA . TRP A 1 103 ? 21.621 5.323 -26.861 1.00 89.69 103 TRP A CA 1
ATOM 812 C C . TRP A 1 103 ? 21.717 3.940 -26.222 1.00 89.69 103 TRP A C 1
ATOM 814 O O . TRP A 1 103 ? 21.411 2.917 -26.833 1.00 89.69 103 TRP A O 1
ATOM 824 N N . SER A 1 104 ? 22.266 3.882 -25.016 1.00 88.50 104 SER A N 1
ATOM 825 C CA . SER A 1 104 ? 22.707 2.618 -24.411 1.00 88.50 104 SER A CA 1
ATOM 826 C C . SER A 1 104 ? 21.580 1.754 -23.847 1.00 88.50 104 SER A C 1
ATOM 828 O O . SER A 1 104 ? 21.763 0.552 -23.667 1.00 88.50 104 SER A O 1
ATOM 830 N N . GLN A 1 105 ? 20.414 2.344 -23.579 1.00 87.44 105 GLN A N 1
ATOM 831 C CA . GLN A 1 105 ? 19.268 1.662 -22.985 1.00 87.44 105 GLN A CA 1
ATOM 832 C C . GLN A 1 105 ? 17.938 2.270 -23.441 1.00 87.44 105 GLN A C 1
ATOM 834 O O . GLN A 1 105 ? 17.897 3.327 -24.078 1.00 87.44 105 GLN A O 1
ATOM 839 N N . PHE A 1 106 ? 16.829 1.613 -23.086 1.00 87.25 106 PHE A N 1
ATOM 840 C CA . PHE A 1 106 ? 15.484 2.119 -23.353 1.00 87.25 106 PHE A CA 1
ATOM 841 C C . PHE A 1 106 ? 15.338 3.564 -22.861 1.00 87.25 106 PHE A C 1
ATOM 843 O O . PHE A 1 106 ? 15.715 3.891 -21.736 1.00 87.25 106 PHE A O 1
ATOM 850 N N . ARG A 1 107 ? 14.832 4.435 -23.744 1.00 89.00 107 ARG A N 1
ATOM 851 C CA . ARG A 1 107 ? 14.631 5.871 -23.486 1.00 89.00 107 ARG A CA 1
ATOM 852 C C . ARG A 1 107 ? 15.860 6.598 -22.904 1.00 89.00 107 ARG A C 1
ATOM 854 O O . ARG A 1 107 ? 15.702 7.570 -22.168 1.00 89.00 107 ARG A O 1
ATOM 861 N N . ASN A 1 108 ? 17.058 6.154 -23.285 1.00 85.94 108 ASN A N 1
ATOM 862 C CA . ASN A 1 108 ? 18.343 6.813 -23.052 1.00 85.94 108 ASN A CA 1
ATOM 863 C C . ASN A 1 108 ? 18.669 7.191 -21.593 1.00 85.94 108 ASN A C 1
ATOM 865 O O . ASN A 1 108 ? 19.215 8.257 -21.323 1.00 85.94 108 ASN A O 1
ATOM 869 N N . GLY A 1 109 ? 18.327 6.337 -20.629 1.00 84.38 109 GLY A N 1
ATOM 870 C CA . GLY A 1 109 ? 18.798 6.484 -19.249 1.00 84.38 109 GLY A CA 1
ATOM 871 C C . GLY A 1 109 ? 17.795 6.008 -18.210 1.00 84.38 109 GLY A C 1
ATOM 872 O O . GLY A 1 109 ? 16.659 5.663 -18.529 1.00 84.38 109 GLY A O 1
ATOM 873 N N . VAL A 1 110 ? 18.214 6.001 -16.943 1.00 83.06 110 VAL A N 1
ATOM 874 C CA . VAL A 1 110 ? 17.407 5.499 -15.812 1.00 83.06 110 VAL A CA 1
ATOM 875 C C . VAL A 1 110 ? 16.091 6.261 -15.623 1.00 83.06 110 VAL A C 1
ATOM 877 O O . VAL A 1 110 ? 15.096 5.683 -15.194 1.00 83.06 110 VAL A O 1
ATOM 880 N N . ASN A 1 111 ? 16.056 7.535 -16.023 1.00 84.69 111 ASN A N 1
ATOM 881 C CA . ASN A 1 111 ? 14.855 8.371 -15.976 1.00 84.69 111 ASN A CA 1
ATOM 882 C C . ASN A 1 111 ? 13.875 8.081 -17.121 1.00 84.69 111 ASN A C 1
ATOM 884 O O . ASN A 1 111 ? 12.773 8.626 -17.128 1.00 84.69 111 ASN A O 1
ATOM 888 N N . ASN A 1 112 ? 14.269 7.249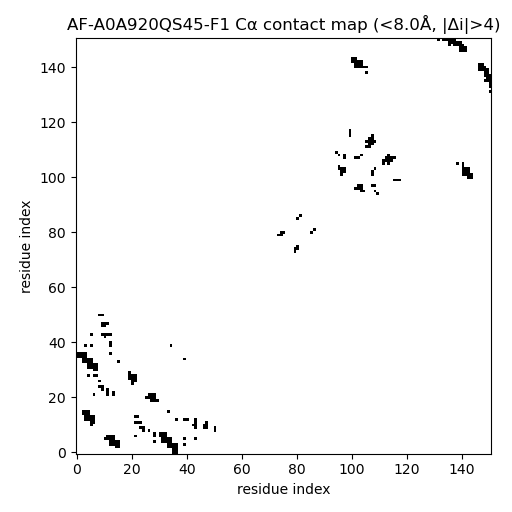 -18.092 1.00 86.81 112 ASN A N 1
ATOM 889 C CA . ASN A 1 112 ? 13.470 6.868 -19.248 1.00 86.81 112 ASN A CA 1
ATOM 890 C C . ASN A 1 112 ? 12.805 8.076 -19.927 1.00 86.81 112 ASN A C 1
ATOM 892 O O . ASN A 1 112 ? 11.606 8.052 -20.186 1.00 86.81 112 ASN A O 1
ATOM 896 N N . THR A 1 113 ? 13.541 9.155 -20.196 1.00 88.00 113 THR A N 1
ATOM 897 C CA . THR A 1 113 ? 12.962 10.375 -20.787 1.00 88.00 113 THR A CA 1
ATOM 898 C C . THR A 1 113 ? 12.922 10.310 -22.311 1.00 88.00 113 THR A C 1
ATOM 900 O O . THR A 1 113 ? 11.983 10.823 -22.917 1.00 88.00 113 THR A O 1
ATOM 903 N N . GLY A 1 114 ? 13.862 9.598 -22.936 1.00 87.88 114 GLY A N 1
ATOM 904 C CA . GLY A 1 114 ? 14.053 9.575 -24.388 1.00 87.88 114 GLY A CA 1
ATOM 905 C C . GLY A 1 114 ? 14.723 10.843 -24.916 1.00 87.88 114 GLY A C 1
ATOM 906 O O . GLY A 1 114 ? 14.549 11.178 -26.081 1.00 87.88 114 GLY A O 1
ATOM 907 N N . TYR A 1 115 ? 15.436 11.563 -24.050 1.00 85.94 115 TYR A N 1
ATOM 908 C CA . TYR A 1 115 ? 16.076 12.835 -24.360 1.00 85.94 115 TYR A CA 1
ATOM 909 C C . TYR A 1 115 ? 17.564 12.651 -24.693 1.00 85.94 115 TYR A C 1
ATOM 911 O O . TYR A 1 115 ? 18.251 11.827 -24.086 1.00 85.94 115 TYR A O 1
ATOM 919 N N . VAL A 1 116 ? 18.056 13.456 -25.635 1.00 83.19 116 VAL A N 1
ATOM 920 C CA . VAL A 1 116 ? 19.477 13.650 -25.955 1.00 83.19 116 VAL A CA 1
ATOM 921 C C . VAL A 1 116 ? 19.703 15.159 -25.974 1.00 83.19 116 VAL A C 1
ATOM 923 O O . VAL A 1 116 ? 18.866 15.890 -26.497 1.00 83.19 116 VAL A O 1
ATOM 926 N N . SER A 1 117 ? 20.787 15.638 -25.362 1.00 80.56 117 SER A N 1
ATOM 927 C CA . SER A 1 117 ? 21.055 17.080 -25.249 1.00 80.56 117 SER A CA 1
ATOM 928 C C . SER A 1 117 ? 21.583 17.722 -26.529 1.00 80.56 117 SER A C 1
ATOM 930 O O . SER A 1 117 ? 21.578 18.944 -26.631 1.00 80.56 117 SER A O 1
ATOM 932 N N . ASP A 1 118 ? 22.076 16.918 -27.468 1.00 79.94 118 ASP A N 1
ATOM 933 C CA . ASP A 1 118 ? 22.526 17.391 -28.772 1.00 79.94 118 ASP A CA 1
ATOM 934 C C . ASP A 1 118 ? 21.341 17.571 -29.731 1.00 79.94 118 ASP A C 1
ATOM 936 O O . ASP A 1 118 ? 20.324 16.875 -29.633 1.00 79.94 118 ASP A O 1
ATOM 940 N N . ASN A 1 119 ? 21.484 18.491 -30.682 1.00 74.75 119 ASN A N 1
ATOM 941 C CA . ASN A 1 119 ? 20.497 18.705 -31.731 1.00 74.75 119 ASN A CA 1
ATOM 942 C C . ASN A 1 119 ? 20.523 17.504 -32.678 1.00 74.75 119 ASN A C 1
ATOM 944 O O . ASN A 1 119 ? 21.280 17.475 -33.648 1.00 74.75 119 ASN A O 1
ATOM 948 N N . SER A 1 120 ? 19.699 16.495 -32.387 1.00 69.38 120 SER A N 1
ATOM 949 C CA . SER A 1 120 ? 19.588 15.321 -33.244 1.00 69.38 120 SER A CA 1
ATOM 950 C C . SER A 1 120 ? 19.121 15.760 -34.638 1.00 69.38 120 SER A C 1
ATOM 952 O O . SER A 1 120 ? 18.054 16.376 -34.757 1.00 69.38 120 SER A O 1
ATOM 954 N N . PRO A 1 121 ? 19.901 15.492 -35.700 1.00 74.38 121 PRO A N 1
ATOM 955 C CA . PRO A 1 121 ? 19.495 15.856 -37.045 1.00 74.38 121 PRO A CA 1
ATOM 956 C C . PRO A 1 121 ? 18.225 15.084 -37.390 1.00 74.38 121 PRO A C 1
ATOM 958 O O . PRO A 1 121 ? 18.179 13.861 -37.264 1.00 74.38 121 PRO A O 1
ATOM 961 N N . THR A 1 122 ? 17.187 15.794 -37.830 1.00 79.81 122 THR A N 1
ATOM 962 C CA . THR A 1 122 ? 15.998 15.135 -38.376 1.00 79.81 122 THR A CA 1
ATOM 963 C C . THR A 1 122 ? 16.389 14.564 -39.740 1.00 79.81 122 THR A C 1
ATOM 965 O O . THR A 1 122 ? 16.812 15.328 -40.606 1.00 79.81 122 THR A O 1
ATOM 968 N N . PRO A 1 123 ? 16.354 13.236 -39.942 1.00 81.06 123 PRO A N 1
ATOM 969 C CA . PRO A 1 123 ? 16.796 12.662 -41.201 1.00 81.06 123 PRO A CA 1
ATOM 970 C C . PRO A 1 123 ? 15.767 12.949 -42.302 1.00 81.06 123 PRO A C 1
ATOM 972 O O . PRO A 1 123 ? 14.660 12.421 -42.270 1.00 81.06 123 PRO A O 1
ATOM 975 N N . ASP A 1 124 ? 16.156 13.726 -43.314 1.00 87.12 124 ASP A N 1
ATOM 976 C CA . ASP A 1 124 ? 15.293 14.046 -44.468 1.00 87.12 124 ASP A CA 1
ATOM 977 C C . ASP A 1 124 ? 15.193 12.898 -45.491 1.00 87.12 124 ASP A C 1
ATOM 979 O O . ASP A 1 124 ? 14.385 12.929 -46.419 1.00 87.12 124 ASP A O 1
ATOM 983 N N . LYS A 1 125 ? 16.045 11.875 -45.356 1.00 92.00 125 LYS A N 1
ATOM 984 C CA . LYS A 1 125 ? 16.077 10.695 -46.228 1.00 92.00 125 LYS A CA 1
ATOM 985 C C . LYS A 1 125 ? 16.562 9.453 -45.486 1.00 92.00 125 LYS A C 1
ATOM 987 O O . LYS A 1 125 ? 17.341 9.539 -44.538 1.00 92.00 125 LYS A O 1
ATOM 992 N N . ILE A 1 126 ? 16.148 8.282 -45.968 1.00 91.38 126 ILE A N 1
ATOM 993 C CA . ILE A 1 126 ? 16.606 6.985 -45.456 1.00 91.38 126 ILE A CA 1
ATOM 994 C C . ILE A 1 126 ? 18.064 6.764 -45.881 1.00 91.38 126 ILE A C 1
ATOM 996 O O . ILE A 1 126 ? 18.371 6.780 -47.072 1.00 91.38 126 ILE A O 1
ATOM 1000 N N . LEU A 1 127 ? 18.957 6.548 -44.909 1.00 91.88 127 LEU A N 1
ATOM 1001 C CA . LEU A 1 127 ? 20.378 6.276 -45.165 1.00 91.88 127 LEU A CA 1
ATOM 1002 C C . LEU A 1 127 ? 20.648 4.794 -45.448 1.00 91.88 127 LEU A C 1
ATOM 1004 O O . LEU A 1 127 ? 21.456 4.466 -46.312 1.00 91.88 127 LEU A O 1
ATOM 1008 N N . TRP A 1 128 ? 19.986 3.899 -44.715 1.00 94.75 128 TRP A N 1
ATOM 1009 C CA . TRP A 1 128 ? 20.118 2.452 -44.864 1.00 94.75 128 TRP A CA 1
ATOM 1010 C C . TRP A 1 128 ? 18.893 1.733 -44.292 1.00 94.75 128 TRP A C 1
ATOM 1012 O O . TRP A 1 128 ? 18.083 2.311 -43.567 1.00 94.75 128 TRP A O 1
ATOM 1022 N N . THR A 1 129 ? 18.739 0.455 -44.628 1.00 94.06 129 THR A N 1
ATOM 1023 C CA . THR A 1 129 ? 17.681 -0.411 -44.093 1.00 94.06 129 THR A CA 1
ATOM 1024 C C . THR A 1 129 ? 18.258 -1.785 -43.790 1.00 94.06 129 THR A C 1
ATOM 1026 O O . THR A 1 129 ? 19.077 -2.300 -44.547 1.00 94.06 129 THR A O 1
ATOM 1029 N N . PHE A 1 130 ? 17.824 -2.383 -42.683 1.00 93.50 130 PHE A N 1
ATOM 1030 C CA . PHE A 1 130 ? 18.216 -3.726 -42.272 1.00 93.50 130 PHE A CA 1
ATOM 1031 C C . PHE A 1 130 ? 16.982 -4.625 -42.188 1.00 93.50 130 PHE A C 1
ATOM 1033 O O . PHE A 1 130 ? 15.987 -4.263 -41.562 1.00 93.50 130 PHE A O 1
ATOM 1040 N N . LYS A 1 131 ? 17.045 -5.804 -42.814 1.00 94.38 131 LYS A N 1
ATOM 1041 C CA . LYS A 1 131 ? 15.964 -6.793 -42.773 1.00 94.38 131 LYS A CA 1
ATOM 1042 C C . LYS A 1 131 ? 16.253 -7.823 -41.683 1.00 94.38 131 LYS A C 1
ATOM 1044 O O . LYS A 1 131 ? 17.179 -8.619 -41.824 1.00 94.38 131 LYS A O 1
ATOM 1049 N N . SER A 1 132 ? 15.449 -7.834 -40.622 1.00 93.25 132 SER A N 1
ATOM 1050 C CA . SER A 1 132 ? 15.512 -8.881 -39.600 1.00 93.25 132 SER A CA 1
ATOM 1051 C C . SER A 1 132 ? 14.775 -10.146 -40.057 1.00 93.25 132 SER A C 1
ATOM 1053 O O . SER A 1 132 ? 13.819 -10.094 -40.832 1.00 93.25 132 SER A O 1
ATOM 1055 N N . SER A 1 133 ? 15.221 -11.306 -39.575 1.00 93.81 133 SER A N 1
ATOM 1056 C CA . SER A 1 133 ? 14.555 -12.596 -39.814 1.00 93.81 133 SER A CA 1
ATOM 1057 C C . SER A 1 133 ? 13.397 -12.867 -38.847 1.00 93.81 133 SER A C 1
ATOM 1059 O O . SER A 1 133 ? 12.584 -13.755 -39.097 1.00 93.81 133 SER A O 1
ATOM 1061 N N . ARG A 1 134 ? 13.324 -12.115 -37.743 1.00 93.31 134 ARG A N 1
ATOM 1062 C CA . ARG A 1 134 ? 12.294 -12.201 -36.700 1.00 93.31 134 ARG A CA 1
ATOM 1063 C C . ARG A 1 134 ? 11.737 -10.808 -36.381 1.00 93.31 134 ARG A C 1
ATOM 1065 O O . ARG A 1 134 ? 12.448 -9.824 -36.619 1.00 93.31 134 ARG A O 1
ATOM 1072 N N . PRO A 1 135 ? 10.498 -10.711 -35.864 1.00 92.88 135 PRO A N 1
ATOM 1073 C CA . PRO A 1 135 ? 9.956 -9.451 -35.363 1.00 92.88 135 PRO A CA 1
ATOM 1074 C C . PRO A 1 135 ? 10.888 -8.844 -34.314 1.00 92.88 135 PRO A C 1
ATOM 1076 O O . PRO A 1 135 ? 11.446 -9.578 -33.515 1.00 92.88 135 PRO A O 1
ATOM 1079 N N . LEU A 1 136 ? 11.068 -7.525 -34.324 1.00 91.25 136 LEU A N 1
ATOM 1080 C CA . LEU A 1 136 ? 11.811 -6.827 -33.274 1.00 91.25 136 LEU A CA 1
ATOM 1081 C C . LEU A 1 136 ? 10.823 -6.388 -32.191 1.00 91.25 136 LEU A C 1
ATOM 1083 O O . LEU A 1 136 ? 9.841 -5.714 -32.501 1.00 91.25 136 LEU A O 1
ATOM 1087 N N . VAL A 1 137 ? 11.074 -6.767 -30.938 1.00 90.31 137 VAL A N 1
ATOM 1088 C CA . VAL A 1 137 ? 10.170 -6.486 -29.801 1.00 90.31 137 VAL A CA 1
ATOM 1089 C C . VAL A 1 137 ? 10.595 -5.278 -28.964 1.00 90.31 137 VAL A C 1
ATOM 1091 O O . VAL A 1 137 ? 9.841 -4.824 -28.106 1.00 90.31 137 VAL A O 1
ATOM 1094 N N . ALA A 1 138 ? 11.793 -4.745 -29.206 1.00 87.44 138 ALA A N 1
ATOM 1095 C CA . ALA A 1 138 ? 12.365 -3.637 -28.451 1.00 87.44 138 ALA A CA 1
ATOM 1096 C C . ALA A 1 138 ? 12.977 -2.571 -29.369 1.00 87.44 138 ALA A C 1
ATOM 1098 O O . ALA A 1 138 ? 13.377 -2.847 -30.502 1.00 87.44 138 ALA A O 1
ATOM 1099 N N . SER A 1 139 ? 13.080 -1.344 -28.852 1.00 88.88 139 SER A N 1
ATOM 1100 C CA . SER A 1 139 ? 13.821 -0.263 -29.507 1.00 88.88 139 SER A CA 1
ATOM 1101 C C . SER A 1 139 ? 15.314 -0.609 -29.618 1.00 88.88 139 SER A C 1
ATOM 1103 O O . SER A 1 139 ? 15.852 -1.211 -28.685 1.00 88.88 139 SER A O 1
ATOM 1105 N N . PRO A 1 140 ? 16.004 -0.189 -30.692 1.00 91.12 140 PRO A N 1
ATOM 1106 C CA . PRO A 1 140 ? 17.442 -0.397 -30.836 1.00 91.12 140 PRO A CA 1
ATOM 1107 C C . PRO A 1 140 ? 18.242 0.321 -29.742 1.00 91.12 140 PRO A C 1
ATOM 1109 O O . PRO A 1 140 ? 17.827 1.369 -29.243 1.00 91.12 140 PRO A O 1
ATOM 1112 N N . ALA A 1 141 ? 19.421 -0.217 -29.427 1.00 91.75 141 ALA A N 1
ATOM 1113 C CA . ALA A 1 141 ? 20.439 0.469 -28.634 1.00 91.75 141 ALA A CA 1
ATOM 1114 C C . ALA A 1 141 ? 21.658 0.795 -29.507 1.00 91.75 141 ALA A C 1
ATOM 1116 O O . ALA A 1 141 ? 22.035 -0.000 -30.367 1.00 91.75 141 ALA A O 1
ATOM 1117 N N . VAL A 1 142 ? 22.278 1.955 -29.298 1.00 90.88 142 VAL A N 1
ATOM 1118 C CA . VAL A 1 142 ? 23.430 2.431 -30.074 1.00 90.88 142 VAL A CA 1
ATOM 1119 C C . VAL A 1 142 ? 24.588 2.738 -29.134 1.00 90.88 142 VAL A C 1
ATOM 1121 O O . VAL A 1 142 ? 24.482 3.613 -28.281 1.00 90.88 142 VAL A O 1
ATOM 1124 N N . VAL A 1 143 ? 25.706 2.023 -29.268 1.00 89.19 143 VAL A N 1
ATOM 1125 C CA . VAL A 1 143 ? 26.902 2.249 -28.437 1.00 89.19 143 VAL A CA 1
ATOM 1126 C C . VAL A 1 143 ? 28.160 2.051 -29.272 1.00 89.19 143 VAL A C 1
ATOM 1128 O O . VAL A 1 143 ? 28.371 0.960 -29.805 1.00 89.19 143 VAL A O 1
ATOM 1131 N N . ARG A 1 144 ? 29.030 3.073 -29.319 1.00 85.69 144 ARG A N 1
ATOM 1132 C CA . ARG A 1 144 ? 30.320 3.042 -30.040 1.00 85.69 144 ARG A CA 1
ATOM 1133 C C . ARG A 1 144 ? 30.146 2.517 -31.473 1.00 85.69 144 ARG A C 1
ATOM 1135 O O . ARG A 1 144 ? 30.641 1.438 -31.799 1.00 85.69 144 ARG A O 1
ATOM 1142 N N . ASP A 1 145 ? 29.350 3.242 -32.258 1.00 87.25 145 ASP A N 1
ATOM 1143 C CA . ASP A 1 145 ? 29.082 3.001 -33.687 1.00 87.25 145 ASP A CA 1
ATOM 1144 C C . ASP A 1 145 ? 28.443 1.650 -34.035 1.00 87.25 145 ASP A C 1
ATOM 1146 O O . ASP A 1 145 ? 28.477 1.195 -35.178 1.00 87.25 145 ASP A O 1
ATOM 1150 N N . ARG A 1 146 ? 27.831 0.987 -33.051 1.00 91.31 146 ARG A N 1
ATOM 1151 C CA . ARG A 1 146 ? 27.129 -0.283 -33.248 1.00 91.31 146 ARG A CA 1
ATOM 1152 C C . ARG A 1 146 ? 25.674 -0.162 -32.850 1.00 91.31 146 ARG A C 1
ATOM 1154 O O . ARG A 1 146 ? 25.370 0.377 -31.789 1.00 91.31 146 ARG A O 1
ATOM 1161 N N . VAL A 1 147 ? 24.806 -0.716 -33.693 1.00 92.62 147 VAL A N 1
ATOM 1162 C CA . VAL A 1 147 ? 23.367 -0.834 -33.451 1.00 92.62 147 VAL A CA 1
ATOM 1163 C C . VAL A 1 147 ? 23.071 -2.249 -32.965 1.00 92.62 147 VAL A C 1
ATOM 1165 O O . VAL A 1 147 ? 23.329 -3.225 -33.668 1.00 92.62 147 VAL A O 1
ATOM 1168 N N . PHE A 1 148 ? 22.526 -2.357 -31.761 1.00 91.94 148 PHE A N 1
ATOM 1169 C CA . PHE A 1 148 ? 22.096 -3.604 -31.148 1.00 91.94 148 PHE A CA 1
ATOM 1170 C C . PHE A 1 148 ? 20.585 -3.746 -31.310 1.00 91.94 148 PHE A C 1
ATOM 1172 O O . PHE A 1 148 ? 19.824 -2.835 -30.976 1.00 91.94 148 PHE A O 1
ATOM 1179 N N . LEU A 1 149 ? 20.160 -4.896 -31.829 1.00 92.31 149 LEU A N 1
ATOM 1180 C CA . LEU A 1 149 ? 18.762 -5.226 -32.094 1.00 92.31 149 LEU A CA 1
ATOM 1181 C C . LEU A 1 149 ? 18.377 -6.470 -31.298 1.00 92.31 149 LEU A C 1
ATOM 1183 O O . LEU A 1 149 ? 19.145 -7.432 -31.264 1.00 92.31 149 LEU A O 1
ATOM 1187 N N . SER A 1 150 ? 17.183 -6.458 -30.701 1.00 88.88 150 SER A N 1
ATOM 1188 C CA . SER A 1 150 ? 16.614 -7.628 -30.025 1.00 88.88 150 SER A CA 1
ATOM 1189 C C . SER A 1 150 ? 15.392 -8.131 -30.796 1.00 88.88 150 SER A C 1
ATOM 1191 O O . SER A 1 150 ? 14.422 -7.374 -30.931 1.00 88.88 150 SER A O 1
ATOM 1193 N N . PRO A 1 151 ? 15.440 -9.365 -31.325 1.00 81.19 151 PRO A N 1
ATOM 1194 C CA . PRO A 1 151 ? 14.268 -10.049 -31.853 1.00 81.19 151 PRO A CA 1
ATOM 1195 C C . PRO A 1 151 ? 13.338 -10.548 -30.739 1.00 81.19 151 PRO A C 1
ATOM 1197 O O . PRO A 1 151 ? 13.720 -10.436 -29.550 1.00 81.19 151 PRO A O 1
#

Radius of gyration: 37.51 Å; Cα contacts (8 Å, |Δi|>4): 157; chains: 1; bounding box: 72×32×95 Å

Foldseek 3Di:
DAKFWQDPQQLDTHHPPDDQADPPPRDGSPVTDIDPPVVSVVSNVVRNVVNVVVVVVVVVVVVVVVVVVVVVVVCVVVVCCCVVDPDPDDPDPDWFDQPLQWQADQCRGPVSVVDHPDPPDDDPDDPDDDDDPDDFPDDWTGDPRDIDTDD